Protein AF-A0A8S3CDR8-F1 (afdb_monomer_lite)

Foldseek 3Di:
DVLLVVFPPVQLVVVVVVDDDDDDQDDDPPPCSCQQAANDPVDPVSGHNPVVSVVVNVVVVVD

pLDDT: mean 93.2, std 6.38, range [60.41, 97.81]

Organism: NCBI:txid392030

Structure (mmCIF, N/CA/C/O backbone):
data_AF-A0A8S3CDR8-F1
#
_entry.id   AF-A0A8S3CDR8-F1
#
loop_
_atom_site.group_PDB
_atom_site.id
_atom_site.type_symbol
_atom_site.label_atom_id
_atom_site.label_alt_id
_atom_site.label_comp_id
_atom_site.label_asym_id
_atom_site.label_entity_id
_atom_site.label_seq_id
_atom_site.pdbx_PDB_ins_code
_atom_site.Cartn_x
_atom_site.Cartn_y
_atom_site.Cartn_z
_atom_site.occupancy
_atom_site.B_iso_or_equiv
_atom_site.auth_seq_id
_atom_site.auth_comp_id
_atom_site.auth_asym_id
_atom_site.auth_atom_id
_atom_site.pdbx_PDB_model_num
ATOM 1 N N . LYS A 1 1 ? 0.106 -11.299 -4.766 1.00 60.41 1 LYS A N 1
ATOM 2 C CA . LYS A 1 1 ? -0.647 -11.284 -3.485 1.00 60.41 1 LYS A CA 1
ATOM 3 C C . LYS A 1 1 ? 0.291 -11.252 -2.286 1.00 60.41 1 LYS A C 1
ATOM 5 O O . LYS A 1 1 ? 0.119 -10.373 -1.457 1.00 60.41 1 LYS A O 1
ATOM 10 N N . ASP A 1 2 ? 1.320 -12.095 -2.259 1.00 81.94 2 ASP A N 1
ATOM 11 C CA . ASP A 1 2 ? 2.247 -12.233 -1.124 1.00 81.94 2 ASP A CA 1
ATOM 12 C C . ASP A 1 2 ? 2.850 -10.911 -0.627 1.00 81.94 2 ASP A C 1
ATOM 14 O O . ASP A 1 2 ? 2.881 -10.676 0.574 1.00 81.94 2 ASP A O 1
ATOM 18 N N . VAL A 1 3 ? 3.242 -10.004 -1.530 1.00 90.06 3 VAL A N 1
ATOM 19 C CA . VAL A 1 3 ? 3.818 -8.703 -1.138 1.00 90.06 3 VAL A CA 1
ATOM 20 C C . VAL A 1 3 ? 2.820 -7.844 -0.353 1.00 90.06 3 VAL A C 1
ATOM 22 O O . VAL A 1 3 ? 3.153 -7.365 0.722 1.00 90.06 3 VAL A O 1
ATOM 25 N N . TYR A 1 4 ? 1.587 -7.676 -0.844 1.00 93.38 4 TYR A N 1
ATOM 26 C CA . TYR A 1 4 ? 0.569 -6.875 -0.151 1.00 93.38 4 TYR A CA 1
ATOM 27 C C . TYR A 1 4 ? 0.222 -7.458 1.225 1.00 93.38 4 TYR A C 1
ATOM 29 O O . TYR A 1 4 ? 0.176 -6.723 2.212 1.00 93.38 4 TYR A O 1
ATOM 37 N N . GLU A 1 5 ? 0.020 -8.777 1.283 1.00 93.12 5 GLU A N 1
ATOM 38 C CA . GLU A 1 5 ? -0.314 -9.496 2.516 1.00 93.12 5 GLU A CA 1
ATOM 39 C C . GLU A 1 5 ? 0.783 -9.338 3.579 1.00 93.12 5 GLU A C 1
ATOM 41 O O . GLU A 1 5 ? 0.478 -9.137 4.750 1.00 93.12 5 GLU A O 1
ATOM 46 N N . GLN A 1 6 ? 2.056 -9.360 3.174 1.00 92.38 6 GLN A N 1
ATOM 47 C CA . GLN A 1 6 ? 3.190 -9.256 4.094 1.00 92.38 6 GLN A CA 1
ATOM 48 C C . GLN A 1 6 ? 3.528 -7.817 4.503 1.00 92.38 6 GLN A C 1
ATOM 50 O O . GLN A 1 6 ? 4.024 -7.612 5.607 1.00 92.38 6 GLN A O 1
ATOM 55 N N . THR A 1 7 ? 3.306 -6.820 3.636 1.00 91.50 7 THR A N 1
ATOM 56 C CA . THR A 1 7 ? 3.767 -5.444 3.904 1.00 91.50 7 THR A CA 1
ATOM 57 C C . THR A 1 7 ? 2.664 -4.480 4.317 1.00 91.50 7 THR A C 1
ATOM 59 O O . THR A 1 7 ? 2.918 -3.569 5.098 1.00 91.50 7 THR A O 1
ATOM 62 N N . ALA A 1 8 ? 1.468 -4.606 3.740 1.00 95.12 8 ALA A N 1
ATOM 63 C CA . ALA A 1 8 ? 0.454 -3.554 3.792 1.00 95.12 8 ALA A CA 1
ATOM 64 C C . ALA A 1 8 ? -0.828 -3.970 4.509 1.00 95.12 8 ALA A C 1
ATOM 66 O O . ALA A 1 8 ? -1.474 -3.106 5.090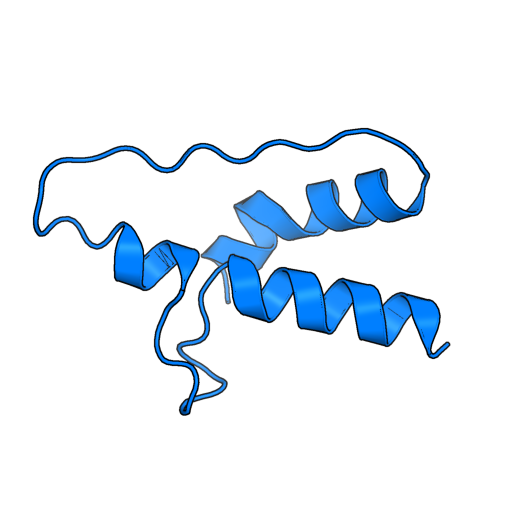 1.00 95.12 8 ALA A O 1
ATOM 67 N N . ARG A 1 9 ? -1.194 -5.257 4.508 1.00 95.31 9 ARG A N 1
ATOM 68 C CA . ARG A 1 9 ? -2.462 -5.720 5.090 1.00 95.31 9 ARG A CA 1
ATOM 69 C C . ARG A 1 9 ? -2.628 -5.329 6.559 1.00 95.31 9 ARG A C 1
ATOM 71 O O . ARG A 1 9 ? -3.529 -4.561 6.868 1.00 95.31 9 ARG A O 1
ATOM 78 N N . ALA A 1 10 ? -1.719 -5.783 7.422 1.00 95.75 10 ALA A N 1
ATOM 79 C CA . ALA A 1 10 ? -1.781 -5.486 8.854 1.00 95.75 10 ALA A CA 1
ATOM 80 C C . ALA A 1 10 ? -1.699 -3.976 9.141 1.00 95.75 10 ALA A C 1
ATOM 82 O O . ALA A 1 10 ? -2.321 -3.482 10.073 1.00 95.75 10 ALA A O 1
ATOM 83 N N . LEU A 1 11 ? -0.965 -3.227 8.310 1.00 96.62 11 LEU A N 1
ATOM 84 C CA . LEU A 1 11 ? -0.889 -1.774 8.429 1.00 96.62 11 LEU A CA 1
ATOM 85 C C . LEU A 1 11 ? -2.234 -1.111 8.112 1.00 96.62 11 LEU A C 1
ATOM 87 O O . LEU A 1 11 ? -2.639 -0.193 8.816 1.00 96.62 11 LEU A O 1
ATOM 91 N N . VAL A 1 12 ? -2.917 -1.559 7.055 1.00 96.69 12 VAL A N 1
ATOM 92 C CA . VAL A 1 12 ? -4.251 -1.065 6.692 1.00 96.69 12 VAL A CA 1
ATOM 93 C C . VAL A 1 12 ? -5.258 -1.392 7.793 1.00 96.69 12 VAL A C 1
ATOM 95 O O . VAL A 1 12 ? -6.042 -0.515 8.142 1.00 96.69 12 VAL A O 1
ATOM 98 N N . ASP A 1 13 ? -5.183 -2.583 8.392 1.00 95.94 13 ASP A N 1
ATOM 99 C CA . ASP A 1 13 ? -6.019 -2.956 9.541 1.00 95.94 13 ASP A CA 1
ATOM 100 C C . ASP A 1 13 ? -5.809 -1.980 10.716 1.00 95.94 13 ASP A C 1
ATOM 102 O O . ASP A 1 13 ? -6.768 -1.398 11.217 1.00 95.94 13 ASP A O 1
ATOM 106 N N . SER A 1 14 ? -4.556 -1.679 11.084 1.00 96.94 14 SER A N 1
ATOM 107 C CA . SER A 1 14 ? -4.259 -0.678 12.124 1.00 96.94 14 SER A CA 1
ATOM 108 C C . SER A 1 14 ? -4.724 0.738 11.757 1.00 96.94 14 SER A C 1
ATOM 110 O O . SER A 1 14 ? -5.140 1.499 12.629 1.00 96.94 14 SER A O 1
ATOM 112 N N . VAL A 1 15 ? -4.675 1.118 10.476 1.00 96.81 15 VAL A N 1
ATOM 113 C CA . VAL A 1 15 ? -5.188 2.422 10.021 1.00 96.81 15 VAL A CA 1
ATOM 114 C C . VAL A 1 15 ? -6.704 2.515 10.190 1.00 96.81 15 VAL A C 1
ATOM 116 O O . VAL A 1 15 ? -7.207 3.563 10.592 1.00 96.81 15 VAL A O 1
ATOM 119 N N . LEU A 1 16 ? -7.433 1.423 9.952 1.00 95.31 16 LEU A N 1
ATOM 120 C CA . LEU A 1 16 ? -8.877 1.356 10.197 1.00 95.31 16 LEU A CA 1
ATOM 121 C C . LEU A 1 16 ? -9.223 1.444 11.694 1.00 95.31 16 LEU A C 1
ATOM 123 O O . LEU A 1 16 ? -10.284 1.953 12.043 1.00 95.31 16 LEU A O 1
ATOM 127 N N . GLU A 1 17 ? -8.312 1.031 12.577 1.00 96.00 17 GLU A N 1
ATOM 128 C CA . GLU A 1 17 ? -8.421 1.204 14.035 1.00 96.00 17 GLU A CA 1
ATOM 129 C C . GLU A 1 17 ? -8.062 2.626 14.519 1.00 96.00 17 GLU A C 1
ATOM 131 O O . GLU A 1 17 ? -8.168 2.926 15.708 1.00 96.00 17 GLU A O 1
ATOM 136 N N . GLY A 1 18 ? -7.661 3.525 13.613 1.00 96.06 18 GLY A N 1
ATOM 137 C CA . GLY A 1 18 ? -7.339 4.920 13.923 1.00 96.06 18 GLY A CA 1
ATOM 138 C C . GLY A 1 18 ? -5.856 5.200 14.181 1.00 96.06 18 GLY A C 1
ATOM 139 O O . GLY A 1 18 ? -5.516 6.290 14.646 1.00 96.06 18 GLY A O 1
ATOM 140 N N . PHE A 1 19 ? -4.960 4.256 13.876 1.00 97.81 19 PHE A N 1
ATOM 141 C CA . PHE A 1 19 ? -3.515 4.487 13.923 1.00 97.81 19 PHE A CA 1
ATOM 142 C C . PHE A 1 19 ? -2.974 5.057 12.603 1.00 97.81 19 PHE A C 1
ATOM 144 O O . PHE A 1 19 ? -3.570 4.929 11.538 1.00 97.81 19 PHE A O 1
ATOM 151 N N . ASN A 1 20 ? -1.793 5.674 12.656 1.00 96.81 20 ASN A N 1
ATOM 152 C CA . ASN A 1 20 ? -1.098 6.138 11.455 1.00 96.81 20 ASN A CA 1
ATOM 153 C C . ASN A 1 20 ? -0.204 5.032 10.885 1.00 96.81 20 ASN A C 1
ATOM 155 O O . ASN A 1 20 ? 0.489 4.347 11.636 1.00 96.81 20 ASN A O 1
ATOM 159 N N . GLY A 1 21 ? -0.153 4.919 9.556 1.00 94.81 21 GLY A N 1
ATOM 160 C CA . GLY A 1 21 ? 0.707 3.964 8.860 1.00 94.81 21 GLY A CA 1
ATOM 161 C C . GLY A 1 21 ? 1.451 4.581 7.678 1.00 94.81 21 GLY A C 1
ATOM 162 O O . GLY A 1 21 ? 0.870 5.337 6.902 1.00 94.81 21 GLY A O 1
ATOM 163 N N . THR A 1 22 ? 2.729 4.222 7.517 1.00 96.19 22 THR A N 1
ATOM 164 C CA . THR A 1 22 ? 3.594 4.701 6.426 1.00 96.19 22 THR A CA 1
ATOM 165 C C . THR A 1 22 ? 4.378 3.540 5.817 1.00 96.19 22 THR A C 1
ATOM 167 O O . THR A 1 22 ? 5.031 2.789 6.537 1.00 96.19 22 THR A O 1
ATOM 170 N N . ILE A 1 23 ? 4.363 3.421 4.486 1.00 94.62 23 ILE A N 1
ATOM 171 C CA . ILE A 1 23 ? 5.162 2.445 3.728 1.00 94.62 23 ILE A CA 1
ATOM 172 C C . ILE A 1 23 ? 6.193 3.196 2.890 1.00 94.62 23 ILE A C 1
ATOM 174 O O . ILE A 1 23 ? 5.842 4.092 2.123 1.00 94.62 23 ILE A O 1
ATOM 178 N N . PHE A 1 24 ? 7.458 2.792 2.997 1.00 95.44 24 PHE A N 1
ATOM 179 C CA . PHE A 1 24 ? 8.533 3.295 2.148 1.00 95.44 24 PHE A CA 1
ATOM 180 C C . PHE A 1 24 ? 8.842 2.302 1.030 1.00 95.44 24 PHE A C 1
ATOM 182 O O . PHE A 1 24 ? 9.047 1.115 1.274 1.00 95.44 24 PHE A O 1
ATOM 189 N N . ALA A 1 25 ? 8.936 2.807 -0.198 1.00 94.75 25 ALA A N 1
ATOM 190 C CA . ALA A 1 25 ? 9.453 2.057 -1.334 1.00 94.75 25 ALA A CA 1
ATOM 191 C C . ALA A 1 25 ? 10.831 2.606 -1.717 1.00 94.75 25 ALA A C 1
ATOM 193 O O . ALA A 1 25 ? 10.971 3.790 -2.023 1.00 94.75 25 ALA A O 1
ATOM 194 N N . TYR A 1 26 ? 11.846 1.743 -1.727 1.00 96.19 26 TYR A N 1
ATOM 195 C CA . TYR A 1 26 ? 13.229 2.115 -2.021 1.00 96.19 26 TYR A CA 1
ATOM 196 C C . TYR A 1 26 ? 13.849 1.191 -3.075 1.00 96.19 26 TYR A C 1
ATOM 198 O O . TYR A 1 26 ? 13.476 0.028 -3.200 1.00 96.19 26 TYR A O 1
ATOM 206 N N . GLY A 1 27 ? 14.783 1.728 -3.862 1.00 95.50 27 GLY A N 1
ATOM 207 C CA . GLY A 1 27 ? 15.487 1.011 -4.927 1.00 95.50 27 GLY A CA 1
ATOM 208 C C . GLY A 1 27 ? 15.871 1.919 -6.096 1.00 95.50 27 GLY A C 1
ATOM 209 O O . GLY A 1 27 ? 15.308 3.004 -6.268 1.00 95.50 27 GLY A O 1
ATOM 210 N N . GLN A 1 28 ? 16.813 1.481 -6.929 1.00 97.12 28 GLN A N 1
ATOM 211 C CA . GLN A 1 28 ? 17.256 2.219 -8.119 1.00 97.12 28 GLN A CA 1
ATOM 212 C C . GLN A 1 28 ? 16.156 2.281 -9.202 1.00 97.12 28 GLN A C 1
ATOM 214 O O . GLN A 1 28 ? 15.138 1.587 -9.147 1.00 97.12 28 GLN A O 1
ATOM 219 N N . THR A 1 29 ? 16.292 3.163 -10.190 1.00 93.19 29 THR A N 1
ATOM 220 C CA . THR A 1 29 ? 15.439 3.163 -11.391 1.00 93.19 29 THR A CA 1
ATOM 221 C C . THR A 1 29 ? 15.451 1.789 -12.067 1.00 93.19 29 THR A C 1
ATOM 223 O O . THR A 1 29 ? 16.495 1.156 -12.164 1.00 93.19 29 THR A O 1
ATOM 226 N N . GLY A 1 30 ? 14.282 1.315 -12.506 1.00 94.00 30 GLY A N 1
ATOM 227 C CA . GLY A 1 30 ? 14.136 0.005 -13.153 1.00 94.00 30 GLY A CA 1
ATOM 228 C C . GLY A 1 30 ? 13.948 -1.186 -12.205 1.00 94.00 30 GLY A C 1
ATOM 229 O O . GLY A 1 30 ? 13.554 -2.248 -12.665 1.00 94.00 30 GLY A O 1
ATOM 230 N N . THR A 1 31 ? 14.112 -1.030 -10.885 1.00 93.81 31 THR A N 1
ATOM 231 C CA . THR A 1 31 ? 13.984 -2.149 -9.921 1.00 93.81 31 THR A CA 1
ATOM 232 C C . THR A 1 31 ? 12.541 -2.480 -9.518 1.00 93.81 31 THR A C 1
ATOM 234 O O . THR A 1 31 ? 12.314 -3.149 -8.516 1.00 93.81 31 THR A O 1
ATOM 237 N N . GLY A 1 32 ? 11.547 -1.964 -10.245 1.00 94.88 32 GLY A N 1
ATOM 238 C CA . GLY A 1 32 ? 10.145 -2.329 -10.027 1.00 94.88 32 GLY A CA 1
ATOM 239 C C . GLY A 1 32 ? 9.389 -1.553 -8.945 1.00 94.88 32 GLY A C 1
ATOM 240 O O . GLY A 1 32 ? 8.262 -1.924 -8.656 1.00 94.88 32 GLY A O 1
ATOM 241 N N . LYS A 1 33 ? 9.912 -0.447 -8.388 1.00 96.81 33 LYS A N 1
ATOM 242 C CA . LYS A 1 33 ? 9.186 0.367 -7.376 1.00 96.81 33 LYS A CA 1
ATOM 243 C C . LYS A 1 33 ? 7.756 0.731 -7.799 1.00 96.81 33 LYS A C 1
ATOM 245 O O . LYS A 1 33 ? 6.814 0.486 -7.054 1.00 96.81 33 LYS A O 1
ATOM 250 N N . THR A 1 34 ? 7.598 1.287 -9.003 1.00 95.62 34 THR A N 1
ATOM 251 C CA . THR A 1 34 ? 6.287 1.659 -9.561 1.00 95.62 34 THR A CA 1
ATOM 252 C C . THR A 1 34 ? 5.398 0.434 -9.753 1.00 95.62 34 THR A C 1
ATOM 254 O O . THR A 1 34 ? 4.220 0.472 -9.420 1.00 95.62 34 THR A O 1
ATOM 257 N N . PHE A 1 35 ? 5.968 -0.681 -10.214 1.00 95.62 35 PHE A N 1
ATOM 258 C CA . PHE A 1 35 ? 5.230 -1.932 -10.380 1.00 95.62 35 PHE A CA 1
ATOM 259 C C . PHE A 1 35 ? 4.748 -2.498 -9.034 1.00 95.62 35 PHE A C 1
ATOM 261 O O . PHE A 1 35 ? 3.611 -2.935 -8.927 1.00 95.62 35 PHE A O 1
ATOM 268 N N . THR A 1 36 ? 5.558 -2.431 -7.979 1.00 95.56 36 THR A N 1
ATOM 269 C CA . THR A 1 36 ? 5.157 -2.891 -6.644 1.00 95.56 36 THR A CA 1
ATOM 270 C C . THR A 1 36 ? 4.121 -1.965 -6.000 1.00 95.56 36 THR A C 1
ATOM 272 O O . THR A 1 36 ? 3.153 -2.441 -5.409 1.00 95.56 36 THR A O 1
ATOM 275 N N . MET A 1 37 ? 4.297 -0.642 -6.105 1.00 96.00 37 MET A N 1
ATOM 276 C CA . MET A 1 37 ? 3.401 0.325 -5.459 1.00 96.00 37 MET A CA 1
ATOM 277 C C . MET A 1 37 ? 2.077 0.498 -6.206 1.00 96.00 37 MET A C 1
ATOM 279 O O . MET A 1 37 ? 1.025 0.490 -5.576 1.00 96.00 37 MET A O 1
ATOM 283 N N . GLU A 1 38 ? 2.097 0.619 -7.531 1.00 95.25 38 GLU A N 1
ATOM 284 C CA . GLU A 1 38 ? 0.890 0.829 -8.343 1.00 95.25 38 GLU A CA 1
ATOM 285 C C . GLU A 1 38 ? 0.444 -0.442 -9.069 1.00 95.25 38 GLU A C 1
ATOM 287 O O . GLU A 1 38 ? -0.747 -0.766 -9.082 1.00 95.25 38 GLU A O 1
ATOM 292 N N . GLY A 1 39 ? 1.391 -1.184 -9.643 1.00 94.19 39 GLY A N 1
ATOM 293 C CA . GLY A 1 39 ? 1.108 -2.355 -10.472 1.00 94.19 39 GLY A CA 1
ATOM 294 C C . GLY A 1 39 ? 0.340 -2.010 -11.747 1.00 94.19 39 GLY A C 1
ATOM 295 O O . GLY A 1 39 ? 0.406 -0.889 -12.251 1.00 94.19 39 GLY A O 1
ATOM 296 N N . ILE A 1 40 ? -0.399 -2.979 -12.286 1.00 94.81 40 ILE A N 1
ATOM 297 C CA . ILE A 1 40 ? -1.217 -2.799 -13.492 1.00 94.81 40 ILE A CA 1
ATOM 298 C C . ILE A 1 40 ? -2.687 -2.683 -13.089 1.00 94.81 40 ILE A C 1
ATOM 300 O O . ILE A 1 40 ? -3.331 -3.663 -12.727 1.00 94.81 40 ILE A O 1
ATOM 304 N N . ARG A 1 41 ? -3.253 -1.474 -13.178 1.00 85.44 41 ARG A N 1
ATOM 305 C CA . ARG A 1 41 ? -4.627 -1.190 -12.711 1.00 85.44 41 ARG A CA 1
ATOM 306 C C . ARG A 1 41 ? -5.704 -2.043 -13.395 1.00 85.44 41 ARG A C 1
ATOM 308 O O . ARG A 1 41 ? -6.681 -2.422 -12.744 1.00 85.44 41 ARG A O 1
ATOM 315 N N . SER A 1 42 ? -5.522 -2.334 -14.684 1.00 90.25 42 SER A N 1
ATOM 316 C CA . SER A 1 42 ? -6.461 -3.109 -15.505 1.00 90.25 42 SER A CA 1
ATOM 317 C C . SER A 1 42 ? -6.436 -4.614 -15.230 1.00 90.25 42 SER A C 1
ATOM 319 O O . SER A 1 42 ? -7.383 -5.294 -15.612 1.00 90.25 42 SER A O 1
ATOM 321 N N . GLN A 1 43 ? -5.401 -5.130 -14.560 1.00 92.75 43 GLN A N 1
ATOM 322 C CA . GLN A 1 43 ? -5.220 -6.557 -14.282 1.00 92.75 43 GLN A CA 1
ATOM 323 C C . GLN A 1 43 ? -5.296 -6.793 -12.767 1.00 92.75 43 GLN A C 1
ATOM 325 O O . GLN A 1 43 ? -4.346 -6.461 -12.055 1.00 92.75 43 GLN A O 1
ATOM 330 N N . PRO A 1 44 ? -6.422 -7.310 -12.235 1.00 88.44 44 PRO A N 1
ATOM 331 C CA . PRO A 1 44 ? -6.639 -7.471 -10.794 1.00 88.44 44 PRO A CA 1
ATOM 332 C C . PRO A 1 44 ? -5.515 -8.212 -10.057 1.00 88.44 44 PRO A C 1
ATOM 334 O O . PRO A 1 44 ? -5.165 -7.852 -8.936 1.00 88.44 44 PRO A O 1
ATOM 337 N N . GLU A 1 45 ? -4.933 -9.220 -10.695 1.00 89.62 45 GLU A N 1
ATOM 338 C CA . GLU A 1 45 ? -3.856 -10.063 -10.183 1.00 89.62 45 GLU A CA 1
ATOM 339 C C . GLU A 1 45 ? -2.495 -9.357 -10.105 1.00 89.62 45 GLU A C 1
ATOM 341 O O . GLU A 1 45 ? -1.653 -9.754 -9.297 1.00 89.62 45 GLU A O 1
ATOM 346 N N . LEU A 1 46 ? -2.298 -8.289 -10.887 1.00 92.88 46 LEU A N 1
ATOM 347 C CA . LEU A 1 46 ? -1.069 -7.488 -10.931 1.00 92.88 46 LEU A CA 1
ATOM 348 C C . LEU A 1 46 ? -1.225 -6.113 -10.275 1.00 92.88 46 LEU A C 1
ATOM 350 O O . LEU A 1 46 ? -0.392 -5.228 -10.483 1.00 92.88 46 LEU A O 1
ATOM 354 N N . ARG A 1 47 ? -2.281 -5.896 -9.491 1.00 94.44 47 ARG A N 1
ATOM 355 C CA . ARG A 1 47 ? -2.437 -4.662 -8.715 1.00 94.44 47 ARG A CA 1
ATOM 356 C C . ARG A 1 47 ? -1.364 -4.566 -7.632 1.00 94.44 47 ARG A C 1
ATOM 358 O O . ARG A 1 47 ? -1.094 -5.530 -6.917 1.00 94.44 47 ARG A O 1
ATOM 365 N N . GLY A 1 48 ? -0.773 -3.379 -7.513 1.00 95.06 48 GLY A N 1
ATOM 366 C CA . GLY A 1 48 ? 0.231 -3.076 -6.499 1.00 95.06 48 GLY A CA 1
ATOM 367 C C . GLY A 1 48 ? -0.367 -2.789 -5.122 1.00 95.06 48 GLY A C 1
ATOM 368 O O . GLY A 1 48 ? -1.563 -2.979 -4.878 1.00 95.06 48 GLY A O 1
ATOM 369 N N . ILE A 1 49 ? 0.480 -2.289 -4.224 1.00 95.88 49 ILE A N 1
ATOM 370 C CA . ILE A 1 49 ? 0.122 -1.969 -2.837 1.00 95.88 49 ILE A CA 1
ATOM 371 C C . ILE A 1 49 ? -0.983 -0.906 -2.768 1.00 95.88 49 ILE A C 1
ATOM 373 O O . ILE A 1 49 ? -1.994 -1.134 -2.116 1.00 95.88 49 ILE A O 1
ATOM 377 N N . ILE A 1 50 ? -0.839 0.219 -3.472 1.00 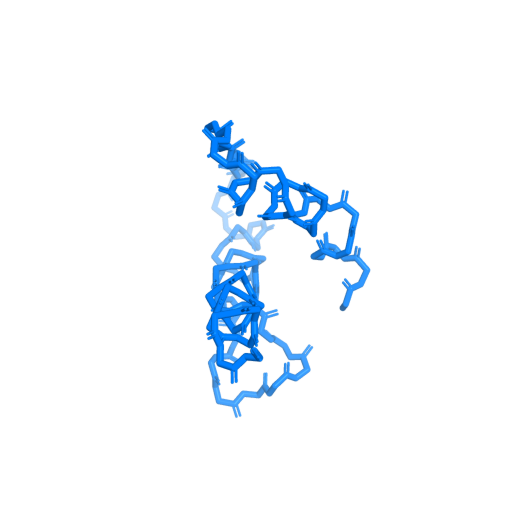95.75 50 ILE A N 1
ATOM 378 C CA . ILE A 1 50 ? -1.763 1.362 -3.405 1.00 95.75 50 ILE A CA 1
ATOM 379 C C . ILE A 1 50 ? -3.205 0.970 -3.781 1.00 95.75 50 ILE A C 1
ATOM 381 O O . ILE A 1 50 ? -4.098 1.155 -2.950 1.00 95.75 50 ILE A O 1
ATOM 385 N N . PRO A 1 51 ? -3.490 0.423 -4.984 1.00 95.56 51 PRO A N 1
ATOM 386 C CA . PRO A 1 51 ? -4.863 0.070 -5.348 1.00 95.56 51 PRO A CA 1
ATOM 387 C C . PRO A 1 51 ? -5.442 -1.055 -4.481 1.00 95.56 51 PRO A C 1
ATOM 389 O O . PRO A 1 51 ? -6.648 -1.065 -4.240 1.00 95.56 51 PRO A O 1
ATOM 392 N N . SER A 1 52 ? -4.607 -1.979 -3.994 1.00 94.56 52 SER A N 1
ATOM 393 C CA . SER A 1 52 ? -5.044 -3.056 -3.095 1.00 94.56 52 SER A CA 1
ATOM 394 C C . SER A 1 52 ? -5.422 -2.521 -1.710 1.00 94.56 52 SER A C 1
ATOM 396 O O . SER A 1 52 ? -6.447 -2.922 -1.167 1.00 94.56 52 SER A O 1
ATOM 398 N N . SER A 1 53 ? -4.661 -1.560 -1.171 1.00 95.44 53 SER A N 1
ATOM 399 C CA . SER A 1 53 ? -4.984 -0.884 0.091 1.00 95.44 53 SER A CA 1
ATOM 400 C C . SER A 1 53 ? -6.311 -0.139 0.014 1.00 95.44 53 SER A C 1
ATOM 402 O O . SER A 1 53 ? -7.142 -0.306 0.897 1.00 95.44 53 SER A O 1
ATOM 404 N N . PHE A 1 54 ? -6.548 0.636 -1.050 1.00 94.88 54 PHE A N 1
ATOM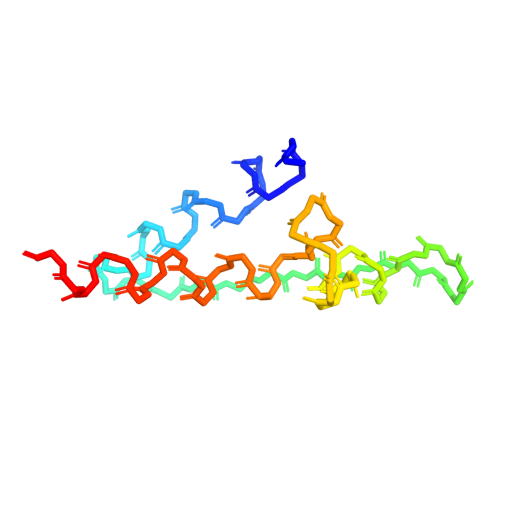 405 C CA . PHE A 1 54 ? -7.831 1.323 -1.218 1.00 94.88 54 PHE A CA 1
ATOM 406 C C . PHE A 1 54 ? -8.995 0.340 -1.334 1.00 94.88 54 PHE A C 1
ATOM 408 O O . PHE A 1 54 ? -10.014 0.544 -0.685 1.00 94.88 54 PHE A O 1
ATOM 415 N N . ALA A 1 55 ? -8.843 -0.736 -2.114 1.00 93.81 55 ALA A N 1
ATOM 416 C CA . ALA A 1 55 ? -9.880 -1.759 -2.224 1.00 93.81 55 ALA A CA 1
ATOM 417 C C . ALA A 1 55 ? -10.225 -2.368 -0.856 1.00 93.81 55 ALA A C 1
ATOM 419 O O . ALA A 1 55 ? -11.401 -2.494 -0.538 1.00 93.81 55 ALA A O 1
ATOM 420 N N . HIS A 1 56 ? -9.217 -2.676 -0.035 1.00 94.62 56 HIS A N 1
ATOM 421 C CA . HIS A 1 56 ? -9.418 -3.183 1.321 1.00 94.62 56 HIS A CA 1
ATOM 422 C C . HIS A 1 56 ? -10.125 -2.157 2.221 1.00 94.62 56 HIS A C 1
ATOM 424 O O . HIS A 1 56 ? -11.113 -2.494 2.860 1.00 94.62 56 HIS A O 1
ATOM 430 N N . ILE A 1 57 ? -9.689 -0.894 2.220 1.00 95.75 57 ILE A N 1
ATOM 431 C CA . ILE A 1 57 ? -10.323 0.170 3.016 1.00 95.75 57 ILE A CA 1
ATOM 432 C C . ILE A 1 57 ? -11.805 0.321 2.648 1.00 95.75 57 ILE A C 1
ATOM 434 O O . ILE A 1 57 ? -12.659 0.360 3.529 1.00 95.75 57 ILE A O 1
ATOM 438 N N . PHE A 1 58 ? -12.128 0.384 1.353 1.00 95.88 58 PHE A N 1
ATOM 439 C CA . PHE A 1 58 ? -13.515 0.533 0.910 1.00 95.88 58 PHE A CA 1
ATOM 440 C C . PHE A 1 58 ? -14.371 -0.708 1.190 1.00 95.88 58 PHE A C 1
ATOM 442 O O . PHE A 1 58 ? -15.549 -0.547 1.503 1.00 95.88 58 PHE A O 1
ATOM 449 N N . ASP A 1 59 ? -13.807 -1.918 1.115 1.00 95.06 59 ASP A N 1
ATOM 450 C CA . ASP A 1 59 ? -14.503 -3.154 1.500 1.00 95.06 59 ASP A CA 1
ATOM 451 C C . ASP A 1 59 ? -14.834 -3.160 3.001 1.00 95.06 59 ASP A C 1
ATOM 453 O O . ASP A 1 59 ? -15.960 -3.467 3.385 1.00 95.06 59 ASP A O 1
ATOM 457 N N . SER A 1 60 ? -13.895 -2.715 3.842 1.00 93.38 60 SER A N 1
ATOM 458 C CA . SER A 1 60 ? -14.095 -2.602 5.291 1.00 93.38 60 SER A CA 1
ATOM 459 C C . SER A 1 60 ? -15.119 -1.535 5.688 1.00 93.38 60 SER A C 1
ATOM 461 O O . SER A 1 60 ? -15.801 -1.713 6.688 1.00 93.38 60 SER A O 1
ATOM 463 N N . ILE A 1 61 ? -15.249 -0.444 4.920 1.00 91.94 61 ILE A N 1
ATOM 464 C CA . ILE A 1 61 ? -16.261 0.608 5.155 1.00 91.94 61 ILE A CA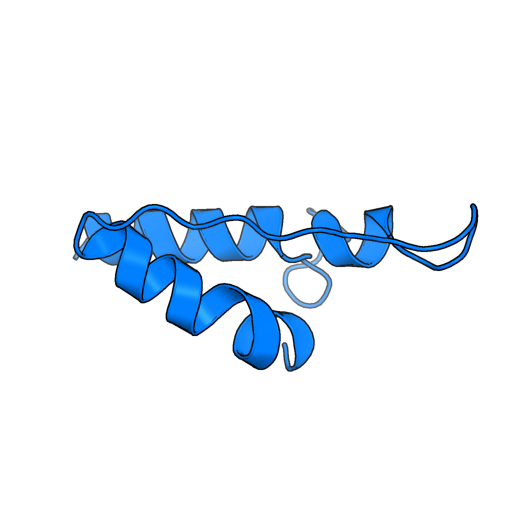 1
ATOM 465 C C . ILE A 1 61 ? -17.646 0.195 4.638 1.00 91.94 61 ILE A 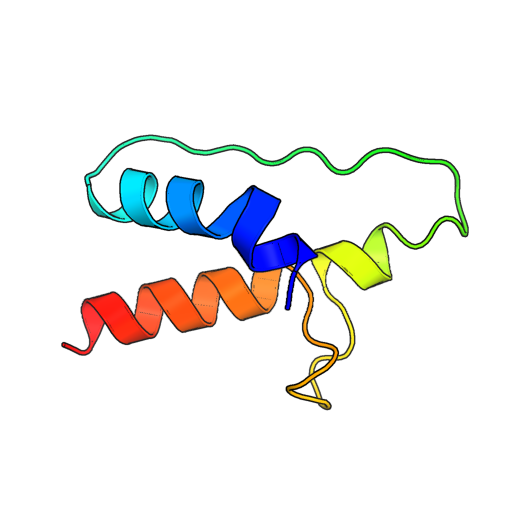C 1
ATOM 467 O O . ILE A 1 61 ? -18.661 0.637 5.168 1.00 91.94 61 ILE A O 1
ATOM 471 N N . SER A 1 62 ? -17.699 -0.598 3.563 1.00 89.75 62 SER A N 1
ATOM 472 C CA . SER A 1 62 ? -18.963 -1.014 2.933 1.00 89.75 62 SER A CA 1
ATOM 473 C C . SER A 1 62 ? -19.662 -2.159 3.674 1.00 89.75 62 SER A C 1
ATOM 475 O O . SER A 1 62 ? -20.796 -2.495 3.329 1.00 89.75 62 SER A O 1
ATOM 477 N N . ARG A 1 63 ? -18.983 -2.774 4.645 1.00 62.38 63 ARG A N 1
ATOM 478 C CA . ARG A 1 63 ? -19.539 -3.754 5.583 1.00 62.38 63 ARG A CA 1
ATOM 479 C C . ARG A 1 63 ? -20.163 -3.077 6.793 1.00 62.38 63 ARG A C 1
ATOM 481 O O . ARG A 1 63 ? -21.203 -3.608 7.241 1.00 62.38 63 ARG A O 1
#

Radius of gyration: 12.25 Å; chains: 1; bounding b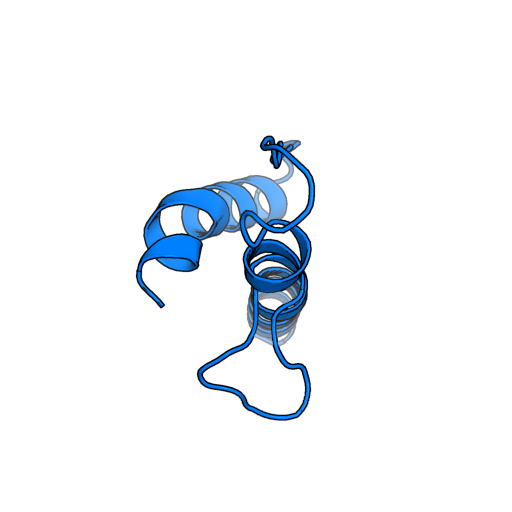ox: 37×18×30 Å

Sequence (63 aa):
KDVYEQTARALVDSVLEGFNGTIFAYGQTGTGKTFTMEGIRSQPELRGIIPSSFAHIFDSISR

InterPro domains:
  IPR001752 Kinesin motor domain [PF00225] (1-62)
  IPR001752 Kinesin motor domain [PS50067] (1-63)
  IPR027417 P-loop containing nucleoside triphosphate hydrolase [SSF52540] (2-62)
  IPR027640 Kinesin-like protein [PTHR47968] (1-62)
  IPR036961 Kinesin motor domain superfamily [G3DSA:3.40.850.10] (1-63)

Secondary structure (DSSP, 8-state):
-HHHHHHTHHHHHHHHTT----------TTSSHHHHHTB-TT-GGGB-HHHHHHHHHHHHHH-